Protein AF-A0A3D5WFB1-F1 (afdb_monomer)

Sequence (144 aa):
MDMEEKHVRDIMIPIKDYAVVSQEATIKEALKVMKESSERLSPGKYRHLGILVKDAKENIVGKLTQADILRGLEPDYKDIGGSYISPLMRAKMADIMTHIPDKTFLERCRAQKDKKVRDFMTTVALSVDVNEVLGHAPSYYVNQ

Foldseek 3Di:
DPDPFDFLLNPADDLVLAAEDELQDFLLVQVVSLVVSQVPDDPPDDRDQFGFYAYPVRDGFFTDGPLLVVVQLDVQSVVLDDDPPDPVSVVSVVVVVVPDDPVSSVVSCVVRRGPGNNVRTDGDPDADDRRHGPVPDDPDHHDD

pLDDT: mean 77.03, std 15.49, range [35.47, 98.0]

Structure (mmCIF, N/CA/C/O backbone):
data_AF-A0A3D5WFB1-F1
#
_entry.id   AF-A0A3D5WFB1-F1
#
loop_
_atom_site.group_PDB
_atom_site.id
_atom_site.type_symbol
_atom_site.label_atom_id
_atom_site.label_alt_id
_atom_site.label_comp_id
_atom_site.label_asym_id
_atom_site.label_entity_id
_atom_site.label_seq_id
_atom_site.pdbx_PDB_ins_code
_atom_site.Cartn_x
_atom_site.Cartn_y
_atom_site.Cartn_z
_atom_site.occupancy
_atom_site.B_iso_or_equiv
_atom_site.auth_seq_id
_atom_site.auth_comp_id
_atom_site.auth_asym_id
_atom_site.auth_atom_id
_atom_site.pdbx_PDB_model_num
ATOM 1 N N . MET A 1 1 ? -5.409 8.161 42.164 1.00 40.41 1 MET A N 1
ATOM 2 C CA . MET A 1 1 ? -5.574 8.657 40.785 1.00 40.41 1 MET A CA 1
ATOM 3 C C . MET A 1 1 ? -6.096 7.484 39.998 1.00 40.41 1 MET A C 1
ATOM 5 O O . MET A 1 1 ? -5.325 6.565 39.752 1.00 40.41 1 MET A O 1
ATOM 9 N N . ASP A 1 2 ? -7.395 7.468 39.720 1.00 47.72 2 ASP A N 1
ATOM 10 C CA . ASP A 1 2 ? -7.993 6.422 38.896 1.00 47.72 2 ASP A CA 1
ATOM 11 C C . ASP A 1 2 ? -7.469 6.599 37.473 1.00 47.72 2 ASP A C 1
ATOM 13 O O . ASP A 1 2 ? -7.576 7.672 36.878 1.00 47.72 2 ASP A O 1
ATOM 17 N N . MET A 1 3 ? -6.768 5.583 36.987 1.00 57.44 3 MET A N 1
ATOM 18 C CA . MET A 1 3 ? -6.189 5.587 35.655 1.00 57.44 3 MET A CA 1
ATOM 19 C C . MET A 1 3 ? -7.318 5.207 34.699 1.00 57.44 3 MET A C 1
ATOM 21 O O . MET A 1 3 ? -7.744 4.056 34.696 1.00 57.44 3 MET A O 1
ATOM 25 N N . GLU A 1 4 ? -7.847 6.179 33.953 1.00 69.69 4 GLU A N 1
ATOM 26 C CA . GLU A 1 4 ? -8.857 5.916 32.922 1.00 69.69 4 GLU A CA 1
ATOM 27 C C . 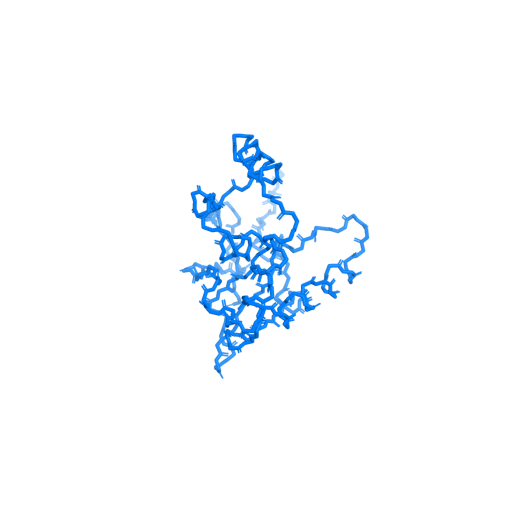GLU A 1 4 ? -8.337 4.842 31.957 1.00 69.69 4 GLU A C 1
ATOM 29 O O . GLU A 1 4 ? -7.251 4.964 31.378 1.00 69.69 4 GLU A O 1
ATOM 34 N N . GLU A 1 5 ? -9.105 3.763 31.832 1.00 76.31 5 GLU A N 1
ATOM 35 C CA . GLU A 1 5 ? -8.770 2.619 30.999 1.00 76.31 5 GLU A CA 1
ATOM 36 C C . GLU A 1 5 ? -8.881 3.032 29.524 1.00 76.31 5 GLU A C 1
ATOM 38 O O . GLU A 1 5 ? -9.961 3.342 29.027 1.00 76.31 5 GLU A O 1
ATOM 43 N N . LYS A 1 6 ? -7.740 3.112 28.826 1.00 83.25 6 LYS A N 1
ATOM 44 C CA . LYS A 1 6 ? -7.710 3.507 27.412 1.00 83.25 6 LYS A CA 1
ATOM 45 C C . LYS A 1 6 ? -8.023 2.317 26.516 1.00 83.25 6 LYS A C 1
ATOM 47 O O . LYS A 1 6 ? -7.377 1.271 26.620 1.00 83.25 6 LYS A O 1
ATOM 52 N N . HIS A 1 7 ? -8.936 2.517 25.580 1.00 85.62 7 HIS A N 1
ATOM 53 C CA . HIS A 1 7 ? -9.328 1.533 24.585 1.00 85.62 7 HIS A CA 1
ATOM 54 C C . HIS A 1 7 ? -8.619 1.767 23.252 1.00 85.62 7 HIS A C 1
ATOM 56 O O . HIS A 1 7 ? -8.141 2.859 22.938 1.00 85.62 7 HIS A O 1
ATOM 62 N N . VAL A 1 8 ? -8.586 0.728 22.424 1.00 83.69 8 VAL A N 1
ATOM 63 C CA . VAL A 1 8 ? -8.026 0.768 21.070 1.00 83.69 8 VAL A CA 1
ATOM 64 C C . VAL 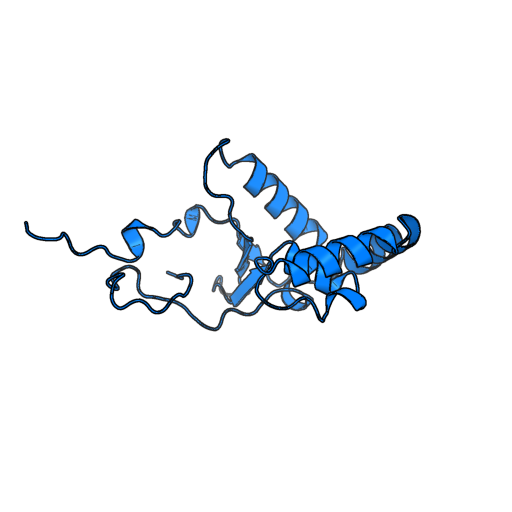A 1 8 ? -8.626 1.900 20.223 1.00 83.69 8 VAL A C 1
ATOM 66 O O . VAL A 1 8 ? -7.890 2.619 19.536 1.00 83.69 8 VAL A O 1
ATOM 69 N N . ARG A 1 9 ? -9.942 2.128 20.328 1.00 83.31 9 ARG A N 1
ATOM 70 C CA . ARG A 1 9 ? -10.648 3.233 19.651 1.00 83.31 9 ARG A CA 1
ATOM 71 C C . ARG A 1 9 ? -10.090 4.626 19.953 1.00 83.31 9 ARG A C 1
ATOM 73 O O . ARG A 1 9 ? -10.251 5.519 19.127 1.00 83.31 9 ARG A O 1
ATOM 80 N N . ASP A 1 10 ? -9.429 4.808 21.097 1.00 83.50 10 ASP A N 1
ATOM 81 C CA . ASP A 1 10 ? -8.942 6.115 21.548 1.00 83.50 10 ASP A CA 1
ATOM 82 C C . ASP A 1 10 ? -7.629 6.523 20.859 1.00 83.50 10 ASP A C 1
ATOM 84 O O . ASP A 1 10 ? -7.233 7.687 20.915 1.00 83.50 10 ASP A O 1
ATOM 88 N N . ILE A 1 11 ? -6.940 5.576 20.207 1.00 79.25 11 ILE A N 1
ATOM 89 C CA . ILE A 1 11 ? -5.665 5.824 19.512 1.00 79.25 11 ILE A CA 1
ATOM 90 C C . ILE A 1 11 ? -5.680 5.442 18.028 1.00 79.25 11 ILE A C 1
ATOM 92 O O . ILE A 1 11 ? -4.769 5.824 17.290 1.00 79.25 11 ILE A O 1
ATOM 96 N N . MET A 1 12 ? -6.666 4.659 17.582 1.00 79.25 12 MET A N 1
ATOM 97 C CA . MET A 1 12 ? -6.748 4.223 16.191 1.00 79.25 12 MET A CA 1
ATOM 98 C C . MET A 1 12 ? -7.241 5.343 15.271 1.00 79.25 12 MET A C 1
ATOM 100 O O . MET A 1 12 ? -7.968 6.249 15.674 1.00 79.25 12 MET A O 1
ATOM 104 N N . ILE A 1 13 ? -6.902 5.233 13.989 1.00 76.31 13 ILE A N 1
ATOM 105 C CA . ILE A 1 13 ? -7.526 6.053 12.953 1.00 76.31 13 ILE A CA 1
ATOM 106 C C . ILE A 1 13 ? -8.792 5.319 12.471 1.00 76.31 13 ILE A C 1
ATOM 108 O O . ILE A 1 13 ? -8.713 4.123 12.176 1.00 76.31 13 ILE A O 1
ATOM 112 N N . PRO A 1 14 ? -9.960 5.977 12.378 1.00 77.38 14 PRO A N 1
ATOM 113 C CA . PRO A 1 14 ? -11.173 5.348 11.863 1.00 77.38 14 PRO A CA 1
ATOM 114 C C . PRO A 1 14 ? -11.009 4.860 10.419 1.00 77.38 14 PRO A C 1
ATOM 116 O O . PRO A 1 14 ? -10.410 5.542 9.591 1.00 77.38 14 PRO A O 1
ATOM 119 N N . ILE A 1 15 ? -11.617 3.721 10.071 1.00 77.44 15 ILE A N 1
ATOM 120 C CA . ILE A 1 15 ? -11.509 3.153 8.710 1.00 77.44 15 ILE A CA 1
ATOM 121 C C . ILE A 1 15 ? -12.050 4.086 7.632 1.00 77.44 15 ILE A C 1
ATOM 123 O O . ILE A 1 15 ? -11.468 4.171 6.556 1.00 77.44 15 ILE A O 1
ATOM 127 N N . LYS A 1 16 ? -13.106 4.847 7.934 1.00 79.38 16 LYS A N 1
ATOM 128 C CA . LYS A 1 16 ? -13.643 5.880 7.031 1.00 79.38 16 LYS A CA 1
ATOM 129 C C . LYS A 1 16 ? -12.609 6.939 6.625 1.00 79.38 16 LYS A C 1
ATOM 131 O O . LYS A 1 16 ? -12.766 7.567 5.584 1.00 79.38 16 LYS A O 1
ATOM 136 N N . ASP A 1 17 ? -11.574 7.123 7.443 1.00 79.56 17 ASP A N 1
ATOM 137 C CA . ASP A 1 17 ? -10.505 8.085 7.202 1.00 79.56 17 ASP A CA 1
ATOM 138 C C . ASP A 1 17 ? -9.308 7.431 6.488 1.00 79.56 17 ASP A C 1
ATOM 140 O O . ASP A 1 17 ? -8.428 8.139 6.004 1.00 79.56 17 ASP A O 1
ATOM 144 N N . TYR A 1 18 ? -9.280 6.097 6.351 1.00 83.12 18 TYR A N 1
ATOM 145 C CA . TYR A 1 18 ? -8.313 5.402 5.506 1.00 83.12 18 TYR A CA 1
ATOM 146 C C . TYR A 1 18 ? -8.725 5.453 4.038 1.00 83.12 18 TYR A C 1
ATOM 148 O O . TYR A 1 18 ? -9.869 5.207 3.660 1.00 83.12 18 TYR A O 1
ATOM 156 N N . ALA A 1 19 ? -7.742 5.672 3.172 1.00 89.44 19 ALA A N 1
ATOM 157 C CA . ALA A 1 19 ? -7.914 5.355 1.767 1.00 89.44 19 ALA A CA 1
ATOM 158 C C . ALA A 1 19 ? -7.993 3.834 1.564 1.00 89.44 19 ALA A C 1
ATOM 160 O O . ALA A 1 19 ? -7.181 3.079 2.109 1.00 89.44 19 ALA A O 1
ATOM 161 N N . VAL A 1 20 ? -8.956 3.407 0.747 1.00 91.81 20 VAL A N 1
ATOM 162 C CA . VAL A 1 20 ? -9.243 1.999 0.451 1.00 91.81 20 VAL A CA 1
ATOM 163 C C . VAL A 1 20 ? -9.245 1.780 -1.060 1.00 91.81 20 VAL A C 1
ATOM 165 O O . VAL A 1 20 ? -9.787 2.596 -1.806 1.00 91.81 20 VAL A O 1
ATOM 168 N N . VAL A 1 21 ? -8.666 0.672 -1.521 1.00 95.62 21 VAL A N 1
ATOM 169 C CA . VAL A 1 21 ? -8.678 0.250 -2.933 1.00 95.62 21 VAL A CA 1
ATOM 170 C C . VAL A 1 21 ? -9.120 -1.202 -3.076 1.00 95.62 21 VAL A C 1
ATOM 172 O O . VAL A 1 21 ? -8.987 -1.995 -2.150 1.00 95.62 21 VAL A O 1
ATOM 175 N N . SER A 1 22 ? -9.638 -1.571 -4.247 1.00 97.31 22 SER A N 1
ATOM 176 C CA . SER A 1 22 ? -9.922 -2.976 -4.558 1.00 97.31 22 SER A CA 1
ATOM 177 C C . SER A 1 22 ? -8.624 -3.773 -4.722 1.00 97.31 22 SER A C 1
ATOM 179 O O . SER A 1 22 ? -7.657 -3.272 -5.293 1.00 97.31 22 SER A O 1
ATOM 181 N N . GLN A 1 23 ? -8.626 -5.041 -4.313 1.00 97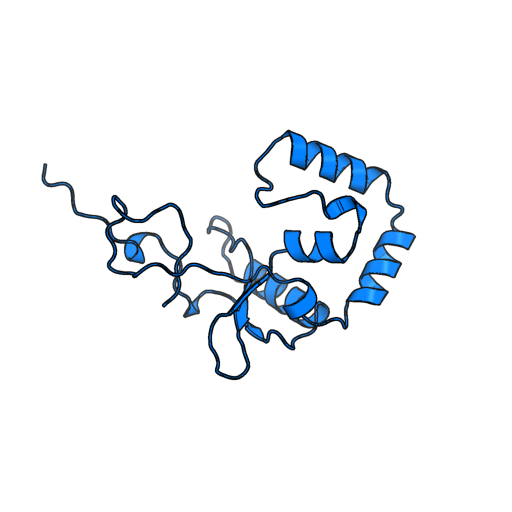.12 23 GLN A N 1
ATOM 182 C CA . GLN A 1 23 ? -7.546 -5.988 -4.612 1.00 97.12 23 GLN A CA 1
ATOM 183 C C . GLN A 1 23 ? -7.334 -6.197 -6.127 1.00 97.12 23 GLN A C 1
ATOM 185 O O . GLN A 1 23 ? -6.236 -6.546 -6.562 1.00 97.12 23 GLN A O 1
ATOM 190 N N . GLU A 1 24 ? -8.367 -5.920 -6.933 1.00 97.94 24 GLU A N 1
ATOM 191 C CA . GLU A 1 24 ? -8.340 -5.971 -8.399 1.00 97.94 24 GLU A CA 1
ATOM 192 C C . GLU A 1 24 ? -7.964 -4.629 -9.050 1.00 97.94 24 GLU A C 1
ATOM 194 O O . GLU A 1 24 ? -7.886 -4.545 -10.281 1.00 97.94 24 GLU A O 1
ATOM 199 N N . ALA A 1 25 ? -7.718 -3.576 -8.262 1.00 98.00 25 ALA A N 1
ATOM 200 C CA . ALA A 1 25 ? -7.173 -2.325 -8.780 1.00 98.00 25 ALA A CA 1
ATOM 201 C C . ALA A 1 25 ? -5.747 -2.539 -9.304 1.00 98.00 25 ALA A C 1
ATOM 203 O O . ALA A 1 25 ? -5.032 -3.453 -8.886 1.00 98.00 25 ALA A O 1
ATOM 204 N N . THR A 1 26 ? -5.326 -1.683 -10.224 1.00 97.81 26 THR A N 1
ATOM 205 C CA . THR A 1 26 ? -3.948 -1.642 -10.713 1.00 97.81 26 THR A CA 1
ATOM 206 C C . THR A 1 26 ? -3.031 -0.907 -9.736 1.00 97.81 26 THR A C 1
ATOM 208 O O . THR A 1 26 ? -3.468 -0.027 -8.989 1.00 97.81 26 THR A O 1
ATOM 211 N N . ILE A 1 27 ? -1.727 -1.195 -9.780 1.00 95.94 27 ILE A N 1
ATOM 212 C CA . ILE A 1 27 ? -0.723 -0.432 -9.018 1.00 95.94 27 ILE A CA 1
ATOM 213 C C . ILE A 1 27 ? -0.777 1.061 -9.358 1.00 95.94 27 ILE A C 1
ATOM 215 O O . ILE A 1 27 ? -0.666 1.903 -8.467 1.00 95.94 27 ILE A O 1
ATOM 219 N N . LYS A 1 28 ? -1.021 1.416 -10.624 1.00 95.56 28 LYS A N 1
ATOM 220 C CA . LYS A 1 28 ? -1.209 2.809 -11.045 1.00 95.56 28 LYS A CA 1
ATOM 221 C C . LYS A 1 28 ? -2.377 3.490 -10.320 1.00 95.56 28 LYS A C 1
ATOM 223 O O . LYS A 1 28 ? -2.229 4.619 -9.854 1.00 95.56 28 LYS A O 1
ATOM 228 N N . GLU A 1 29 ? -3.530 2.831 -10.238 1.00 96.75 29 GLU A N 1
ATOM 229 C CA . GLU A 1 29 ? -4.707 3.359 -9.535 1.00 96.75 29 GLU A CA 1
ATOM 230 C C . GLU A 1 29 ? -4.447 3.477 -8.031 1.00 96.75 29 GLU A C 1
ATOM 232 O O . GLU A 1 29 ? -4.750 4.508 -7.431 1.00 96.75 29 GLU A O 1
ATOM 237 N N . ALA A 1 30 ? -3.803 2.470 -7.440 1.00 95.06 30 ALA A N 1
ATOM 238 C CA . ALA A 1 30 ? -3.429 2.481 -6.032 1.00 95.06 30 ALA A CA 1
ATOM 239 C C . ALA A 1 30 ? -2.467 3.630 -5.686 1.00 95.06 30 ALA A C 1
ATOM 241 O O . ALA A 1 30 ? -2.667 4.320 -4.687 1.00 95.06 30 ALA A O 1
ATOM 242 N N . LEU A 1 31 ? -1.465 3.893 -6.533 1.00 92.19 31 LEU A N 1
ATOM 243 C CA . LEU A 1 31 ? -0.538 5.017 -6.369 1.00 92.19 31 LEU A CA 1
ATOM 244 C C . LEU A 1 31 ? -1.253 6.371 -6.433 1.00 92.19 31 LEU A C 1
ATOM 246 O O . LEU A 1 31 ? -0.933 7.267 -5.651 1.00 92.19 31 LEU A O 1
ATOM 250 N N . LYS A 1 32 ? -2.239 6.520 -7.328 1.00 93.19 32 LYS A N 1
ATOM 251 C CA . LYS A 1 32 ? -3.059 7.736 -7.412 1.00 93.19 32 LYS A CA 1
ATOM 252 C C . LYS A 1 32 ? -3.823 7.969 -6.106 1.00 93.19 32 LYS A C 1
ATOM 254 O O . LYS A 1 32 ? -3.705 9.041 -5.519 1.00 93.19 32 LYS A O 1
ATOM 259 N N . VAL A 1 33 ? -4.522 6.947 -5.612 1.00 92.62 33 VAL A N 1
ATOM 260 C CA . VAL A 1 33 ? -5.277 7.015 -4.350 1.00 92.62 33 VAL A CA 1
ATOM 261 C C . VAL A 1 33 ? -4.356 7.295 -3.157 1.00 92.62 33 VAL A C 1
ATOM 263 O O . VAL A 1 33 ? -4.685 8.112 -2.298 1.00 92.62 33 VAL A O 1
ATOM 266 N N . MET A 1 34 ? -3.177 6.669 -3.111 1.00 89.19 34 MET A N 1
ATOM 267 C CA . MET A 1 34 ? -2.186 6.887 -2.052 1.00 89.19 34 MET A CA 1
ATOM 268 C C . MET A 1 34 ? -1.654 8.327 -2.042 1.00 89.19 34 MET A C 1
ATOM 270 O O . MET A 1 34 ? -1.501 8.917 -0.968 1.00 89.19 34 MET A O 1
ATOM 274 N N . LYS A 1 35 ? -1.404 8.907 -3.223 1.00 86.69 35 LYS A N 1
ATOM 275 C CA . LYS A 1 35 ? -0.985 10.305 -3.371 1.00 86.69 35 LYS A CA 1
ATOM 276 C C . LYS A 1 35 ? -2.072 11.253 -2.866 1.00 86.69 35 LYS A C 1
ATOM 278 O O . LYS A 1 35 ? -1.807 12.044 -1.967 1.00 86.69 35 LYS A O 1
ATOM 283 N N . GLU A 1 36 ? -3.294 11.105 -3.370 1.00 87.19 36 GLU A N 1
ATOM 284 C CA . GLU A 1 36 ? -4.438 11.932 -2.965 1.00 87.19 36 GLU A CA 1
ATOM 285 C C . GLU A 1 36 ? -4.706 11.819 -1.457 1.00 87.19 36 GLU A C 1
ATOM 287 O O . GLU A 1 36 ? -4.968 12.812 -0.784 1.00 87.19 36 GLU A O 1
ATOM 292 N N . SER A 1 37 ? -4.591 10.614 -0.890 1.00 83.44 37 SER A N 1
ATOM 293 C CA . SER A 1 37 ? -4.747 10.403 0.550 1.00 83.44 37 SER A CA 1
ATOM 294 C C . SER A 1 37 ? -3.664 11.084 1.375 1.00 83.44 37 SER A C 1
ATOM 296 O O . SER A 1 37 ? -3.957 11.563 2.466 1.00 83.44 37 SER A O 1
ATOM 298 N N . SER A 1 38 ? -2.427 11.116 0.879 1.00 77.81 38 SER A N 1
ATOM 299 C CA . SER A 1 38 ? -1.312 11.782 1.558 1.00 77.81 38 SER A CA 1
ATOM 300 C C . SER A 1 38 ? -1.462 13.303 1.524 1.00 77.81 38 SER A C 1
ATOM 302 O O . SER A 1 38 ? -1.138 13.964 2.504 1.00 77.81 38 SER A O 1
ATOM 304 N N . GLU A 1 39 ? -1.982 13.852 0.423 1.00 79.56 39 GLU A N 1
ATOM 305 C CA . GLU A 1 39 ? -2.229 15.290 0.245 1.00 79.56 39 GLU A CA 1
ATOM 306 C C . GLU A 1 39 ? -3.392 15.805 1.107 1.00 79.56 39 GLU A C 1
ATOM 308 O O . GLU A 1 39 ? -3.353 16.940 1.576 1.00 79.56 39 GLU A O 1
ATOM 313 N N . ARG A 1 40 ? -4.407 14.970 1.374 1.00 75.19 40 ARG A N 1
ATOM 314 C CA . ARG A 1 40 ? -5.519 15.318 2.280 1.00 75.19 40 ARG A CA 1
ATOM 315 C C . ARG A 1 40 ? -5.105 15.433 3.750 1.00 75.19 40 ARG A C 1
ATOM 317 O O . ARG A 1 40 ? -5.845 16.013 4.546 1.00 75.19 40 ARG A O 1
ATOM 324 N N . LEU A 1 41 ? -3.958 14.878 4.140 1.00 68.62 41 LEU A N 1
ATOM 325 C CA . LEU A 1 41 ? -3.487 14.939 5.520 1.00 68.62 41 LEU A CA 1
ATOM 326 C C . LEU A 1 41 ? -2.789 16.275 5.774 1.00 68.62 41 LEU A C 1
ATOM 328 O O . LEU A 1 41 ? -1.771 16.595 5.162 1.00 68.62 41 LEU A O 1
ATOM 332 N N . SER A 1 42 ? -3.330 17.051 6.715 1.00 60.91 42 SER A N 1
ATOM 333 C CA . SER A 1 42 ? -2.730 18.311 7.159 1.00 60.91 42 SER A CA 1
ATOM 334 C C . SER A 1 42 ? -1.273 18.101 7.612 1.00 60.91 42 SER A C 1
ATOM 336 O O . SER A 1 42 ? -0.982 17.081 8.251 1.00 60.91 42 SER A O 1
ATOM 338 N N . PRO A 1 43 ? -0.359 19.057 7.357 1.00 58.44 43 PRO A N 1
ATOM 339 C CA . PRO A 1 43 ? 0.994 19.016 7.906 1.00 58.44 43 PRO A CA 1
ATOM 340 C C . PRO A 1 43 ? 0.958 18.793 9.427 1.00 58.44 43 PRO A C 1
ATOM 342 O O . PRO A 1 43 ? 0.226 19.479 10.134 1.00 58.44 43 PRO A O 1
ATOM 345 N N . GLY A 1 44 ? 1.708 17.805 9.925 1.00 57.38 44 GLY A N 1
ATOM 346 C CA . GLY A 1 44 ? 1.756 17.454 11.352 1.00 57.38 44 GLY A CA 1
ATOM 347 C C . GLY A 1 44 ? 0.782 16.357 11.806 1.00 57.38 44 GLY A C 1
ATOM 348 O O . GLY A 1 44 ? 0.914 15.880 12.930 1.00 57.38 44 GLY A O 1
ATOM 349 N N . LYS A 1 45 ? -0.150 15.897 10.957 1.00 59.72 45 LYS A N 1
ATOM 350 C CA . LYS A 1 45 ? -0.941 14.685 11.240 1.00 59.72 45 LYS A CA 1
ATOM 351 C C . LYS A 1 45 ? -0.148 13.421 10.900 1.00 59.72 45 LYS A C 1
ATOM 353 O O . LYS A 1 45 ? 0.626 13.404 9.940 1.00 59.72 45 LYS A O 1
ATOM 358 N N . TYR A 1 46 ? -0.361 12.354 11.677 1.00 55.16 46 TYR A N 1
ATOM 359 C CA . TYR A 1 46 ? 0.188 11.030 11.380 1.00 55.16 46 TYR A CA 1
ATOM 360 C C . TYR A 1 46 ? -0.194 10.620 9.956 1.00 55.16 46 TYR A C 1
ATOM 362 O O . TYR A 1 46 ? -1.371 10.581 9.600 1.00 55.16 46 TYR A O 1
ATOM 370 N N . ARG A 1 47 ? 0.815 10.334 9.129 1.00 62.88 47 ARG A N 1
ATOM 371 C CA . ARG A 1 47 ? 0.599 9.840 7.770 1.00 62.88 47 ARG A CA 1
ATOM 372 C C . ARG A 1 47 ? 0.174 8.380 7.841 1.00 62.88 47 ARG A C 1
ATOM 374 O O . ARG A 1 47 ? 0.833 7.598 8.526 1.00 62.88 47 ARG A O 1
ATOM 381 N N . HIS A 1 48 ? -0.890 8.000 7.130 1.00 65.19 48 HIS A N 1
ATOM 382 C CA . HIS A 1 48 ? -1.207 6.581 6.976 1.00 65.19 48 HIS A CA 1
ATOM 383 C C . HIS A 1 48 ? 0.019 5.875 6.380 1.00 65.19 48 HIS A C 1
ATOM 385 O O . HIS A 1 48 ? 0.545 6.294 5.350 1.00 65.19 48 HIS A O 1
ATOM 391 N N . LEU A 1 49 ? 0.480 4.803 7.028 1.00 69.44 49 LEU A N 1
ATOM 392 C CA . LEU A 1 49 ? 1.645 4.030 6.572 1.00 69.44 49 LEU A CA 1
ATOM 393 C C . LEU A 1 49 ? 1.354 3.210 5.296 1.00 69.44 49 LEU A C 1
ATOM 395 O O . LEU A 1 49 ? 2.255 2.589 4.735 1.00 69.44 49 LEU A O 1
ATOM 399 N N . GLY A 1 50 ? 0.103 3.213 4.831 1.00 83.75 50 GLY A N 1
ATOM 400 C CA . GLY A 1 50 ? -0.374 2.563 3.617 1.00 83.75 50 GLY A CA 1
ATOM 401 C C . GLY A 1 50 ? -1.866 2.812 3.400 1.00 83.75 50 GLY A C 1
ATOM 402 O O . GLY A 1 50 ? -2.499 3.544 4.161 1.00 83.75 50 GLY A O 1
ATOM 403 N N . ILE A 1 51 ? -2.415 2.177 2.370 1.00 90.25 51 ILE A N 1
ATOM 404 C CA . ILE A 1 51 ? -3.850 2.150 2.060 1.00 90.25 51 ILE A CA 1
ATOM 405 C C . ILE A 1 51 ? -4.412 0.755 2.350 1.00 90.25 51 ILE A C 1
ATOM 407 O O . ILE A 1 51 ? -3.686 -0.240 2.252 1.00 90.25 51 ILE A O 1
ATOM 411 N N . LEU A 1 52 ? -5.687 0.670 2.718 1.00 91.69 52 LEU A N 1
ATOM 412 C CA . LEU A 1 52 ? -6.356 -0.612 2.937 1.00 91.69 52 LEU A CA 1
ATOM 413 C C . LEU A 1 52 ? -6.784 -1.227 1.603 1.00 91.69 52 LEU A C 1
ATOM 415 O O . LEU A 1 52 ? -7.066 -0.516 0.635 1.00 91.69 52 LEU A O 1
ATOM 419 N N . VAL A 1 53 ? -6.841 -2.554 1.556 1.00 93.88 53 VAL A N 1
ATOM 420 C CA . VAL A 1 53 ? -7.241 -3.304 0.365 1.00 93.88 53 VAL A CA 1
ATOM 421 C C . VAL A 1 53 ? -8.483 -4.124 0.669 1.00 93.88 53 VAL A C 1
ATOM 423 O O . VAL A 1 53 ? -8.495 -4.865 1.652 1.00 93.88 53 VAL A O 1
ATOM 426 N N . LYS A 1 54 ? -9.506 -4.009 -0.184 1.00 93.94 54 LYS A N 1
ATOM 427 C CA . LYS A 1 54 ? -10.772 -4.737 -0.059 1.00 93.94 54 LYS A CA 1
ATOM 428 C C . LYS A 1 54 ? -10.998 -5.782 -1.150 1.00 93.94 54 LYS A C 1
ATOM 430 O O . LYS A 1 54 ? -10.541 -5.614 -2.286 1.00 93.94 54 LYS A O 1
ATOM 435 N N . ASP A 1 55 ? -11.731 -6.837 -0.812 1.00 94.94 55 ASP A N 1
ATOM 436 C CA . ASP A 1 55 ? -12.230 -7.827 -1.768 1.00 94.94 55 ASP A CA 1
ATOM 437 C C . ASP A 1 55 ? -13.517 -7.357 -2.482 1.00 94.94 55 ASP A C 1
ATOM 439 O O . ASP A 1 55 ? -13.974 -6.224 -2.323 1.00 94.94 55 ASP A O 1
ATOM 443 N N . ALA A 1 56 ? -14.103 -8.233 -3.303 1.00 95.19 56 ALA A N 1
ATOM 444 C CA . ALA A 1 56 ? -15.352 -7.960 -4.021 1.00 95.19 56 ALA A CA 1
ATOM 445 C C . ALA A 1 56 ? -16.601 -7.915 -3.116 1.00 95.19 56 ALA A C 1
ATOM 447 O O . ALA A 1 56 ? -17.661 -7.489 -3.564 1.00 95.19 56 ALA A O 1
ATOM 448 N N . LYS A 1 57 ? -16.490 -8.377 -1.867 1.00 94.88 57 LYS A N 1
ATOM 449 C CA . LYS A 1 57 ? -17.542 -8.347 -0.845 1.00 94.88 57 LYS A CA 1
ATOM 450 C C . LYS A 1 57 ? -17.364 -7.166 0.118 1.00 94.88 57 LYS A C 1
ATOM 452 O O . LYS A 1 57 ? -18.036 -7.132 1.140 1.00 94.88 57 LYS A O 1
ATOM 457 N N . GLU A 1 58 ? -16.482 -6.217 -0.210 1.00 90.12 58 GLU A N 1
ATOM 458 C CA . GLU A 1 58 ? -16.151 -5.040 0.602 1.00 90.12 58 GLU A CA 1
ATOM 459 C C . GLU A 1 58 ? -15.418 -5.350 1.923 1.00 90.12 58 GLU A C 1
ATOM 461 O O . GLU A 1 58 ? -15.247 -4.461 2.755 1.00 90.12 58 GLU A O 1
ATOM 466 N N . ASN A 1 59 ? -14.903 -6.571 2.104 1.00 90.75 59 ASN A N 1
ATOM 467 C CA . ASN A 1 59 ? -14.110 -6.916 3.285 1.00 90.75 59 ASN A CA 1
ATOM 468 C C . ASN A 1 59 ? -12.673 -6.425 3.127 1.00 90.75 59 ASN A C 1
ATOM 470 O O . ASN A 1 59 ? -12.079 -6.603 2.063 1.00 90.75 59 ASN A O 1
ATOM 474 N N . ILE A 1 60 ? -12.074 -5.887 4.193 1.00 90.94 60 ILE A N 1
ATOM 475 C CA . ILE A 1 60 ? -10.643 -5.561 4.209 1.00 90.94 60 ILE A CA 1
ATOM 476 C C . ILE A 1 60 ? -9.832 -6.860 4.281 1.00 90.94 60 ILE A C 1
ATOM 478 O O . ILE A 1 60 ? -9.890 -7.582 5.271 1.00 90.94 60 ILE A O 1
ATOM 482 N N . VAL A 1 61 ? -9.056 -7.141 3.236 1.00 92.06 61 VAL A N 1
ATOM 483 C CA . VAL A 1 61 ? -8.256 -8.372 3.081 1.00 92.06 61 VAL A CA 1
ATOM 484 C C . VAL A 1 61 ? -6.750 -8.126 3.149 1.00 92.06 61 VAL A C 1
ATOM 486 O O . VAL A 1 61 ? -5.947 -9.060 3.183 1.00 92.06 61 VAL A O 1
ATOM 489 N N . GLY A 1 62 ? -6.333 -6.862 3.170 1.00 91.06 62 GLY A N 1
ATOM 490 C CA . GLY A 1 62 ? -4.921 -6.529 3.171 1.00 91.06 62 GLY A CA 1
ATOM 491 C C . GLY A 1 62 ? -4.633 -5.050 3.345 1.00 91.06 62 GLY A C 1
ATOM 492 O O . GLY A 1 62 ? -5.527 -4.214 3.497 1.00 91.06 62 GLY A O 1
ATOM 493 N N . LYS A 1 63 ? -3.344 -4.732 3.273 1.00 91.25 63 LYS A N 1
ATOM 494 C CA . LYS A 1 63 ? -2.837 -3.366 3.158 1.00 91.25 63 LYS A CA 1
ATOM 495 C C . LYS A 1 63 ? -1.778 -3.291 2.068 1.00 91.25 63 LYS A C 1
ATOM 497 O O . LYS A 1 63 ? -1.036 -4.247 1.845 1.00 91.25 63 LYS A O 1
ATOM 502 N N . LEU A 1 64 ? -1.682 -2.131 1.434 1.00 91.12 64 LEU A N 1
ATOM 503 C CA . LEU A 1 64 ? -0.633 -1.818 0.476 1.00 91.12 64 LEU A CA 1
ATOM 504 C C . LEU A 1 64 ? 0.152 -0.598 0.954 1.00 91.12 64 LEU A C 1
ATOM 506 O O . LEU A 1 64 ? -0.406 0.472 1.201 1.00 91.12 64 LEU A O 1
ATOM 510 N N . THR A 1 65 ? 1.464 -0.753 1.058 1.00 87.12 65 THR A N 1
ATOM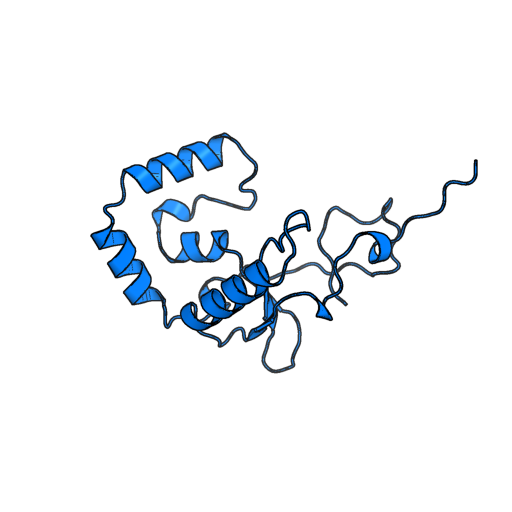 511 C CA . THR A 1 65 ? 2.412 0.292 1.457 1.00 87.12 65 THR A CA 1
ATOM 512 C C . THR A 1 65 ? 3.370 0.614 0.301 1.00 87.12 65 THR A C 1
ATOM 514 O O . THR A 1 65 ? 3.539 -0.187 -0.616 1.00 87.12 65 THR A O 1
ATOM 517 N N . GLN A 1 66 ? 4.034 1.778 0.321 1.00 83.75 66 GLN A N 1
ATOM 518 C CA . GLN A 1 66 ? 5.070 2.120 -0.685 1.00 83.75 66 GLN A CA 1
ATOM 519 C C . GLN A 1 66 ? 6.183 1.067 -0.729 1.00 83.75 66 GLN A C 1
ATOM 521 O O . GLN A 1 66 ? 6.673 0.654 -1.771 1.00 83.75 66 GLN A O 1
ATOM 526 N N . ALA A 1 67 ? 6.517 0.617 0.463 1.00 79.44 67 ALA A N 1
ATOM 527 C CA . ALA A 1 67 ? 7.328 -0.518 0.805 1.00 79.44 67 ALA A CA 1
ATOM 528 C C . ALA A 1 67 ? 6.973 -1.815 0.048 1.00 79.44 67 ALA A C 1
ATOM 530 O O . ALA A 1 67 ? 7.851 -2.432 -0.551 1.00 79.44 67 ALA A O 1
ATOM 531 N N . ASP A 1 68 ? 5.697 -2.201 0.030 1.00 86.56 68 ASP A N 1
ATOM 532 C CA . ASP A 1 68 ? 5.212 -3.367 -0.721 1.00 86.56 68 ASP A CA 1
ATOM 533 C C . ASP A 1 68 ? 5.376 -3.187 -2.234 1.00 86.56 68 ASP A C 1
ATOM 535 O O . ASP A 1 68 ? 5.826 -4.094 -2.934 1.00 86.56 68 ASP A O 1
ATOM 539 N N . ILE A 1 69 ? 5.078 -1.982 -2.729 1.00 87.62 69 ILE A N 1
ATOM 540 C CA . ILE A 1 69 ? 5.229 -1.637 -4.146 1.00 87.62 69 ILE A CA 1
ATOM 541 C C . ILE A 1 69 ? 6.698 -1.756 -4.565 1.00 87.62 69 ILE A C 1
ATOM 543 O O . ILE A 1 69 ? 6.993 -2.421 -5.553 1.00 87.62 69 ILE A O 1
ATOM 547 N N . LEU A 1 70 ? 7.628 -1.180 -3.796 1.00 81.19 70 LEU A N 1
ATOM 548 C CA . LEU A 1 70 ? 9.064 -1.255 -4.082 1.00 81.19 70 LEU A CA 1
ATOM 549 C C . LEU A 1 70 ? 9.574 -2.701 -4.122 1.00 81.19 70 LEU A C 1
ATOM 551 O O . LEU A 1 70 ? 10.320 -3.048 -5.034 1.00 81.19 70 LEU A O 1
ATOM 555 N N . ARG A 1 71 ? 9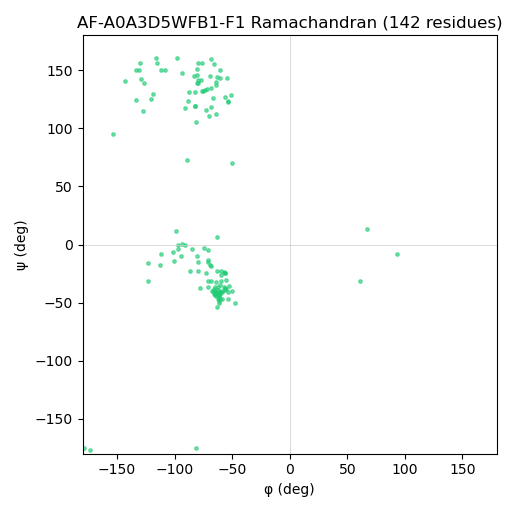.120 -3.561 -3.201 1.00 79.81 71 ARG A N 1
ATOM 556 C CA . ARG A 1 71 ? 9.476 -4.992 -3.203 1.00 79.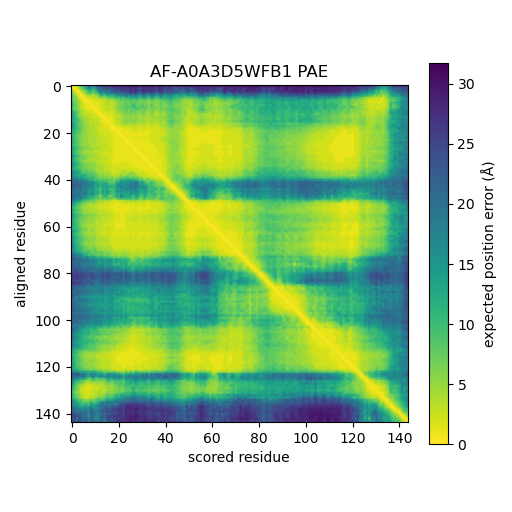81 71 ARG A CA 1
ATOM 557 C C . ARG A 1 71 ? 9.004 -5.729 -4.453 1.00 79.81 71 ARG A C 1
ATOM 559 O O . ARG A 1 71 ? 9.699 -6.617 -4.935 1.00 79.81 71 ARG A O 1
ATOM 566 N N . GLY A 1 72 ? 7.830 -5.385 -4.976 1.00 81.81 72 GLY A N 1
ATOM 567 C CA . GLY A 1 72 ? 7.339 -5.985 -6.217 1.00 81.81 72 GLY A CA 1
ATOM 568 C C . GLY A 1 72 ? 7.952 -5.375 -7.485 1.00 81.81 72 GLY A C 1
ATOM 569 O O . GLY A 1 72 ? 7.982 -6.033 -8.524 1.00 81.81 72 GLY A O 1
ATOM 570 N N . LEU A 1 73 ? 8.459 -4.138 -7.417 1.00 82.31 73 LEU A N 1
ATOM 571 C CA . LEU A 1 73 ? 9.159 -3.486 -8.526 1.00 82.31 73 LEU A CA 1
ATOM 572 C C . LEU A 1 73 ? 10.597 -3.976 -8.685 1.00 82.31 73 LEU A C 1
ATOM 574 O O . LEU A 1 73 ? 11.051 -4.104 -9.819 1.00 82.31 73 LEU A O 1
ATOM 578 N N . GLU A 1 74 ? 11.300 -4.246 -7.586 1.00 76.19 74 GLU A N 1
ATOM 579 C CA . GLU A 1 74 ? 12.715 -4.604 -7.610 1.00 76.19 74 GLU A CA 1
ATOM 580 C C . GLU A 1 74 ? 12.988 -5.915 -6.853 1.00 76.19 74 GLU A C 1
ATOM 582 O O . GLU A 1 74 ? 12.849 -5.963 -5.627 1.00 76.19 74 GLU A O 1
ATOM 587 N N . PRO A 1 75 ? 13.436 -6.973 -7.553 1.00 67.44 75 PRO A N 1
ATOM 588 C CA . PRO A 1 75 ? 13.787 -8.251 -6.943 1.00 67.44 75 PRO A CA 1
ATOM 589 C C . PRO A 1 75 ? 14.781 -8.155 -5.781 1.00 67.44 75 PRO A C 1
ATOM 591 O O . PRO A 1 75 ? 14.619 -8.881 -4.803 1.00 67.44 75 PRO A O 1
ATOM 594 N N . ASP A 1 76 ? 15.741 -7.233 -5.840 1.00 67.38 76 ASP A N 1
ATOM 595 C CA . ASP A 1 76 ? 16.759 -7.049 -4.795 1.00 67.38 76 ASP A CA 1
ATOM 596 C C . ASP A 1 76 ? 16.189 -6.435 -3.503 1.00 67.38 76 ASP A C 1
ATOM 598 O O . ASP A 1 76 ? 16.796 -6.523 -2.434 1.00 67.38 76 ASP A O 1
ATOM 602 N N . TYR A 1 77 ? 14.977 -5.869 -3.557 1.00 66.81 77 TYR A N 1
ATOM 603 C CA . TYR A 1 77 ? 14.265 -5.394 -2.370 1.00 66.81 77 TYR A CA 1
ATOM 604 C C . TYR A 1 77 ? 13.475 -6.510 -1.679 1.00 66.81 77 TYR A C 1
ATOM 606 O O . TYR A 1 77 ? 12.911 -6.270 -0.615 1.00 66.81 77 TYR A O 1
ATOM 614 N N . LYS A 1 78 ? 13.425 -7.737 -2.213 1.00 64.38 78 LYS A N 1
ATOM 615 C CA . LYS A 1 78 ? 12.669 -8.844 -1.593 1.00 64.38 78 LYS A CA 1
ATOM 616 C C . LYS A 1 78 ? 13.145 -9.189 -0.183 1.00 64.38 78 LYS A C 1
ATOM 618 O O . LYS A 1 78 ? 12.319 -9.516 0.665 1.00 64.38 78 LYS A O 1
ATOM 623 N N . ASP A 1 79 ? 14.434 -9.017 0.094 1.00 60.69 79 ASP A N 1
ATOM 624 C CA . ASP A 1 79 ? 15.013 -9.223 1.429 1.00 60.69 79 ASP A CA 1
ATOM 625 C C . ASP A 1 79 ? 14.665 -8.099 2.418 1.00 60.69 79 ASP A C 1
ATOM 627 O O . ASP A 1 79 ? 15.048 -8.139 3.590 1.00 60.69 79 ASP A O 1
ATOM 631 N N . ILE A 1 80 ? 13.961 -7.062 1.956 1.00 60.41 80 ILE A N 1
ATOM 632 C CA . ILE A 1 80 ? 13.621 -5.887 2.747 1.00 60.41 80 ILE A CA 1
ATOM 633 C C . ILE A 1 80 ? 12.289 -6.125 3.473 1.00 60.41 80 ILE A C 1
ATOM 635 O O . ILE A 1 80 ? 11.240 -5.589 3.113 1.00 60.41 80 ILE A O 1
ATOM 639 N N . GLY A 1 81 ? 12.325 -6.986 4.494 1.00 52.34 81 GLY A N 1
ATOM 640 C CA . GLY A 1 81 ? 11.160 -7.394 5.282 1.00 52.34 81 GLY A CA 1
ATOM 641 C C . GLY A 1 81 ? 10.661 -6.375 6.320 1.00 52.34 81 GLY A C 1
ATOM 642 O O . GLY A 1 81 ? 11.449 -5.735 7.012 1.00 52.34 81 GLY A O 1
ATOM 643 N N . GLY A 1 82 ? 9.325 -6.293 6.440 1.00 53.12 82 GLY A N 1
ATOM 644 C CA . GLY A 1 82 ? 8.494 -6.056 7.642 1.00 53.12 82 GLY A CA 1
ATOM 645 C C . GLY A 1 82 ? 8.622 -4.763 8.461 1.00 53.12 82 GLY A C 1
ATOM 646 O O . GLY A 1 82 ? 7.634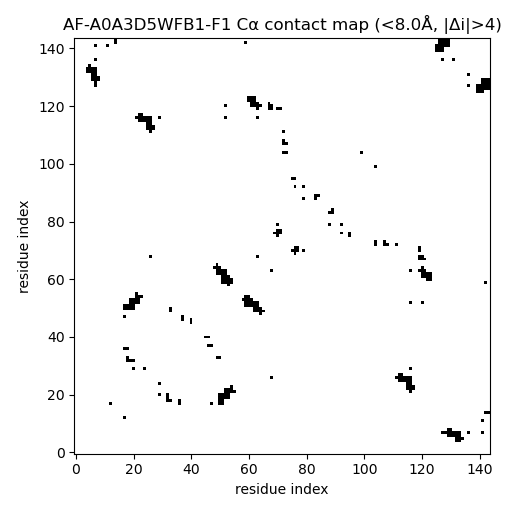 -4.315 9.037 1.00 53.12 82 GLY A O 1
ATOM 647 N N . SER A 1 83 ? 9.800 -4.151 8.536 1.00 51.94 83 SER A N 1
ATOM 648 C CA . SER A 1 83 ? 10.082 -3.036 9.435 1.00 51.94 83 SER A CA 1
ATOM 649 C C . SER A 1 83 ? 11.209 -2.171 8.863 1.00 51.94 83 SER A C 1
ATOM 651 O O . SER A 1 83 ? 12.392 -2.405 9.099 1.00 51.94 83 SER A O 1
ATOM 653 N N . TYR A 1 84 ? 10.835 -1.105 8.149 1.00 54.16 84 TYR A N 1
ATOM 654 C CA . TYR A 1 84 ? 11.727 -0.040 7.637 1.00 54.16 84 TYR A CA 1
ATOM 655 C C . TYR A 1 84 ? 12.425 0.765 8.749 1.00 54.16 84 TYR A C 1
ATOM 657 O O . TYR A 1 84 ? 13.068 1.791 8.509 1.00 54.16 84 TYR A O 1
ATOM 665 N N . ILE A 1 85 ? 12.257 0.327 9.994 1.00 53.03 85 ILE A N 1
ATOM 666 C CA . ILE A 1 85 ? 12.671 1.026 11.194 1.00 53.03 85 ILE A CA 1
ATOM 667 C C . ILE A 1 85 ? 14.133 0.693 11.532 1.00 53.03 85 ILE A C 1
ATOM 669 O O . ILE A 1 85 ? 14.797 1.527 12.154 1.00 53.03 85 ILE A O 1
ATOM 673 N N . SER A 1 86 ? 14.674 -0.447 11.070 1.00 62.97 86 SER A N 1
ATOM 674 C CA . SER A 1 86 ? 16.066 -0.810 11.358 1.00 62.97 86 SER A CA 1
ATOM 675 C C . SER A 1 86 ? 17.059 0.050 10.546 1.00 62.97 86 SER A C 1
ATOM 677 O O . SER A 1 86 ? 16.885 0.233 9.335 1.00 62.97 86 SER A O 1
ATOM 679 N N . PRO A 1 87 ? 18.117 0.597 11.178 1.00 67.94 87 PRO A N 1
ATOM 680 C CA . PRO A 1 87 ? 19.152 1.365 10.479 1.00 67.94 87 PRO A CA 1
ATOM 681 C C . PRO A 1 87 ? 19.836 0.577 9.357 1.00 67.94 87 PRO A C 1
ATOM 683 O O . PRO A 1 87 ? 20.103 1.131 8.293 1.00 67.94 87 PRO A O 1
ATOM 686 N N . LEU A 1 88 ? 20.046 -0.727 9.569 1.00 69.12 88 LEU A N 1
ATOM 687 C CA . LEU A 1 88 ? 20.625 -1.636 8.581 1.00 69.12 88 LEU A CA 1
ATOM 688 C C . LEU A 1 88 ? 19.765 -1.720 7.316 1.00 69.12 88 LEU A C 1
ATOM 690 O O . LEU A 1 88 ? 20.287 -1.668 6.206 1.00 69.12 88 LEU A O 1
ATOM 694 N N . MET A 1 89 ? 18.442 -1.795 7.478 1.00 64.81 89 MET A N 1
ATOM 695 C CA . MET A 1 89 ? 17.534 -1.862 6.339 1.00 64.81 89 MET A CA 1
ATOM 696 C C . MET A 1 89 ? 17.522 -0.560 5.540 1.00 64.81 89 MET A C 1
ATOM 698 O O . MET A 1 89 ? 17.514 -0.591 4.311 1.00 64.81 89 MET A O 1
ATOM 702 N N . ARG A 1 90 ? 17.564 0.591 6.224 1.00 67.06 90 ARG A N 1
ATOM 703 C CA . ARG A 1 90 ? 17.670 1.897 5.558 1.00 67.06 90 ARG A CA 1
ATOM 704 C C . ARG A 1 90 ? 18.969 2.027 4.767 1.00 67.06 90 ARG A C 1
ATOM 706 O O . ARG A 1 90 ? 18.923 2.492 3.634 1.00 67.06 90 ARG A O 1
ATOM 713 N N . ALA A 1 91 ? 20.090 1.585 5.335 1.00 72.25 91 ALA A N 1
ATOM 714 C CA . ALA A 1 91 ? 21.375 1.580 4.643 1.00 72.25 91 ALA A CA 1
ATOM 715 C C . ALA A 1 91 ? 21.346 0.670 3.404 1.00 72.25 91 ALA A C 1
ATOM 717 O O . ALA A 1 91 ? 21.704 1.121 2.321 1.00 72.25 91 ALA A O 1
ATOM 718 N N . LYS A 1 92 ? 20.822 -0.559 3.531 1.00 70.12 92 LYS A N 1
ATOM 719 C CA . LYS A 1 92 ? 20.662 -1.488 2.398 1.00 70.12 92 LYS A CA 1
ATOM 720 C C . LYS A 1 92 ? 19.746 -0.909 1.311 1.00 70.12 92 LYS A C 1
ATOM 722 O O . LYS A 1 92 ? 20.055 -1.016 0.134 1.00 70.12 92 LYS A O 1
ATOM 727 N N . MET A 1 93 ? 18.648 -0.240 1.678 1.00 69.81 93 MET A N 1
ATOM 728 C CA . MET A 1 93 ? 17.779 0.435 0.703 1.00 69.81 93 MET A CA 1
ATOM 729 C C . MET A 1 93 ? 18.477 1.580 -0.027 1.00 69.81 93 MET A C 1
ATOM 731 O O . MET A 1 93 ? 18.298 1.706 -1.237 1.00 69.81 93 MET A O 1
ATOM 735 N N . ALA A 1 94 ? 19.222 2.417 0.698 1.00 72.38 94 ALA A N 1
ATOM 736 C CA . ALA A 1 94 ? 19.965 3.524 0.108 1.00 72.38 94 ALA A CA 1
ATOM 737 C C . ALA A 1 94 ? 21.020 3.008 -0.879 1.00 72.38 94 ALA A C 1
ATOM 739 O O . ALA A 1 94 ? 21.101 3.516 -1.992 1.00 72.38 94 ALA A O 1
ATOM 740 N N . ASP A 1 95 ? 21.743 1.953 -0.500 1.00 74.88 95 ASP A N 1
ATOM 741 C CA . ASP A 1 95 ? 22.742 1.296 -1.342 1.00 74.88 95 ASP A CA 1
ATOM 742 C C . ASP A 1 95 ? 22.134 0.709 -2.626 1.00 74.88 95 ASP A C 1
ATOM 744 O O . ASP A 1 95 ? 22.641 0.927 -3.726 1.00 74.88 95 ASP A O 1
ATOM 748 N N . ILE A 1 96 ? 20.982 0.040 -2.532 1.00 71.31 96 ILE A N 1
ATOM 749 C CA . ILE A 1 96 ? 20.300 -0.466 -3.728 1.00 71.31 96 ILE A CA 1
ATOM 750 C C . ILE A 1 96 ? 19.834 0.699 -4.627 1.00 71.31 96 ILE A C 1
ATOM 752 O O . ILE A 1 96 ? 20.007 0.639 -5.845 1.00 71.31 96 ILE A O 1
ATOM 756 N N . MET A 1 97 ? 19.310 1.797 -4.058 1.00 70.19 97 MET A N 1
ATOM 757 C CA . MET A 1 97 ? 18.898 2.969 -4.851 1.00 70.19 97 MET A CA 1
ATOM 758 C C . MET A 1 97 ? 20.074 3.640 -5.568 1.00 70.19 97 MET A C 1
ATOM 760 O O . MET A 1 97 ? 19.881 4.162 -6.661 1.00 70.19 97 MET A O 1
ATOM 764 N N . THR A 1 98 ? 21.283 3.622 -4.998 1.00 74.75 98 THR A N 1
ATOM 765 C CA . THR A 1 98 ? 22.465 4.203 -5.656 1.00 74.75 98 THR A CA 1
ATOM 766 C C . THR A 1 98 ? 22.976 3.369 -6.829 1.00 74.75 98 THR A C 1
ATOM 768 O O . THR A 1 98 ? 23.616 3.916 -7.723 1.00 74.75 98 THR A O 1
ATOM 771 N N . HIS A 1 99 ? 22.690 2.065 -6.847 1.00 73.31 99 HIS A N 1
ATOM 772 C CA . HIS A 1 99 ? 23.203 1.137 -7.861 1.00 73.31 99 HIS A CA 1
ATOM 773 C C . HIS A 1 99 ? 22.191 0.790 -8.958 1.00 73.31 99 HIS A C 1
ATOM 775 O O . HIS A 1 99 ? 22.554 0.150 -9.945 1.00 73.31 99 HIS A O 1
ATOM 781 N N . ILE A 1 100 ? 20.937 1.227 -8.830 1.00 72.69 100 ILE A N 1
ATOM 782 C CA . ILE A 1 100 ? 19.919 1.053 -9.865 1.00 72.69 100 ILE A CA 1
ATOM 783 C C . ILE A 1 100 ? 19.924 2.262 -10.810 1.00 72.69 100 ILE A C 1
ATOM 785 O O . ILE A 1 100 ? 19.565 3.361 -10.390 1.00 72.69 100 ILE A O 1
ATOM 789 N N . PRO A 1 101 ? 20.226 2.086 -12.110 1.00 75.81 101 PRO A N 1
ATOM 790 C CA . PRO A 1 101 ? 20.066 3.163 -13.077 1.00 75.81 101 PRO A CA 1
ATOM 791 C C . PRO A 1 101 ? 18.591 3.564 -13.229 1.00 75.81 101 PRO A C 1
ATOM 793 O O . PRO A 1 101 ? 17.723 2.699 -13.392 1.00 75.81 101 PRO A O 1
ATOM 796 N N . ASP A 1 102 ? 18.317 4.872 -13.293 1.00 75.06 102 ASP A N 1
ATOM 797 C CA . ASP A 1 102 ? 16.964 5.438 -13.436 1.00 75.06 102 ASP A CA 1
ATOM 798 C C . ASP A 1 102 ? 16.166 4.811 -14.584 1.00 75.06 102 ASP A C 1
ATOM 800 O O . ASP A 1 102 ? 14.973 4.530 -14.458 1.00 75.06 102 ASP A O 1
ATOM 804 N N . LYS A 1 103 ? 16.825 4.551 -15.720 1.00 80.62 103 LYS A N 1
ATOM 805 C CA . LYS A 1 103 ? 16.186 3.943 -16.893 1.00 80.62 103 LYS A CA 1
ATOM 806 C C . LYS A 1 103 ? 15.618 2.559 -16.570 1.00 80.62 103 LYS A C 1
ATOM 808 O O . LYS A 1 103 ? 14.459 2.291 -16.883 1.00 80.62 103 LYS A O 1
ATOM 813 N N . THR A 1 104 ? 16.400 1.718 -15.900 1.00 81.19 104 THR A N 1
ATOM 814 C CA . THR A 1 104 ? 16.001 0.359 -15.521 1.00 81.19 104 THR A CA 1
ATOM 815 C C . THR A 1 104 ? 14.868 0.390 -14.494 1.00 81.19 104 THR A C 1
ATOM 817 O O . THR A 1 104 ? 13.900 -0.365 -14.602 1.00 81.19 104 THR A O 1
ATOM 820 N N . PHE A 1 105 ? 14.929 1.316 -13.531 1.00 79.88 105 PHE A N 1
ATOM 821 C CA . PHE A 1 105 ? 13.852 1.523 -12.563 1.00 79.88 105 PHE A CA 1
ATOM 822 C C . PHE A 1 105 ? 12.537 1.946 -13.235 1.00 79.88 105 PHE A C 1
ATOM 824 O O . PHE A 1 105 ? 11.472 1.393 -12.945 1.00 79.88 105 PHE A O 1
ATOM 831 N N . LEU A 1 106 ? 12.601 2.898 -14.171 1.00 81.94 106 LEU A N 1
ATOM 832 C CA . LEU A 1 106 ? 11.436 3.380 -14.912 1.00 81.94 106 LEU A CA 1
ATOM 833 C C . LEU A 1 106 ? 10.831 2.297 -15.810 1.00 81.94 106 LEU A C 1
ATOM 835 O O . LEU A 1 106 ? 9.606 2.203 -15.911 1.00 81.94 106 LEU A O 1
ATOM 839 N N . GLU A 1 107 ? 11.656 1.470 -16.448 1.00 87.56 107 GLU A N 1
ATOM 840 C CA . GLU A 1 107 ? 11.196 0.323 -17.236 1.00 87.56 107 GLU A CA 1
ATOM 841 C C . GLU A 1 107 ? 10.428 -0.679 -16.363 1.00 87.56 107 GLU A C 1
ATOM 843 O O . GLU A 1 107 ? 9.324 -1.091 -16.732 1.00 87.56 107 GLU A O 1
ATOM 848 N N . ARG A 1 108 ? 10.925 -0.984 -15.157 1.00 84.88 108 ARG A N 1
ATOM 849 C CA . ARG A 1 108 ? 10.220 -1.845 -14.192 1.00 84.88 108 ARG A CA 1
ATOM 850 C C . ARG A 1 108 ? 8.922 -1.224 -13.695 1.00 84.88 108 ARG A C 1
ATOM 852 O O . ARG A 1 108 ? 7.890 -1.893 -13.702 1.00 84.88 108 ARG A O 1
ATOM 859 N N . CYS A 1 109 ? 8.925 0.069 -13.368 1.00 85.94 109 CYS A N 1
ATOM 860 C CA . CYS A 1 109 ? 7.698 0.802 -13.050 1.00 85.94 109 CYS A CA 1
ATOM 861 C C . CYS A 1 109 ? 6.657 0.660 -14.169 1.00 85.94 109 CYS A C 1
ATOM 863 O O . CYS A 1 109 ? 5.494 0.354 -13.907 1.00 85.94 109 CYS A O 1
ATOM 865 N N . ARG A 1 110 ? 7.066 0.844 -15.431 1.00 87.94 110 ARG A N 1
ATOM 866 C CA . ARG A 1 110 ? 6.171 0.727 -16.593 1.00 87.94 110 ARG A CA 1
ATOM 867 C C . ARG A 1 110 ? 5.633 -0.687 -16.776 1.00 87.94 110 ARG A C 1
ATOM 869 O O . ARG A 1 110 ? 4.455 -0.823 -17.088 1.00 87.94 110 ARG A O 1
ATOM 876 N N . ALA A 1 111 ? 6.463 -1.706 -16.569 1.00 89.12 111 ALA A N 1
ATOM 877 C CA . ALA A 1 111 ? 6.071 -3.106 -16.710 1.00 89.12 111 ALA A CA 1
ATOM 878 C C . ALA A 1 111 ? 5.071 -3.561 -15.633 1.00 89.12 111 ALA A C 1
ATOM 880 O O . ALA A 1 111 ? 4.233 -4.425 -15.888 1.00 89.12 111 ALA A O 1
ATOM 881 N N . GLN A 1 112 ? 5.149 -2.980 -14.434 1.00 90.06 112 GLN A N 1
ATOM 882 C CA . GLN A 1 112 ? 4.360 -3.415 -13.280 1.00 90.06 112 GLN A CA 1
ATOM 883 C C . GLN A 1 112 ? 3.122 -2.544 -13.011 1.00 90.06 112 GLN A C 1
ATOM 885 O O . GLN A 1 112 ? 2.234 -2.962 -12.272 1.00 90.06 112 GLN A O 1
ATOM 890 N N . LYS A 1 113 ? 3.012 -1.351 -13.617 1.00 91.81 113 LYS A N 1
ATOM 891 C CA . LYS A 1 113 ? 1.935 -0.382 -13.320 1.00 91.81 113 LYS A CA 1
ATOM 892 C C . LYS A 1 113 ? 0.511 -0.936 -13.480 1.00 91.81 113 LYS A C 1
ATOM 894 O O . LYS A 1 113 ? -0.386 -0.474 -12.781 1.00 91.81 113 LYS A O 1
ATOM 899 N N . ASP A 1 114 ? 0.314 -1.893 -14.390 1.00 95.62 114 ASP A N 1
ATOM 900 C CA . ASP A 1 114 ? -0.995 -2.484 -14.704 1.00 95.62 114 ASP A CA 1
ATOM 901 C C . ASP A 1 114 ? -1.240 -3.818 -13.965 1.00 95.62 114 ASP A C 1
ATOM 903 O O . ASP A 1 114 ? -2.302 -4.425 -14.116 1.00 95.62 114 ASP A O 1
ATOM 907 N N . LYS A 1 115 ? -0.280 -4.286 -13.150 1.00 95.94 115 LYS A N 1
ATOM 908 C CA . LYS A 1 115 ? -0.478 -5.447 -12.269 1.00 95.94 115 LYS A CA 1
ATOM 909 C C . LYS A 1 115 ? -1.466 -5.140 -11.159 1.00 95.94 115 LYS A C 1
ATOM 911 O O . LYS A 1 115 ? -1.709 -3.977 -10.832 1.00 95.94 115 LYS A O 1
ATOM 916 N N . LYS A 1 116 ? -2.031 -6.200 -10.584 1.00 97.38 116 LYS A N 1
ATOM 917 C CA . LYS A 1 116 ? -3.080 -6.094 -9.578 1.00 97.38 116 LYS A CA 1
ATOM 918 C C . LYS A 1 116 ? -2.493 -5.856 -8.196 1.00 97.38 116 LYS A C 1
ATOM 920 O O . LYS A 1 116 ? -1.449 -6.401 -7.854 1.00 97.38 116 LYS A O 1
ATOM 925 N N . VAL A 1 117 ? -3.199 -5.078 -7.380 1.00 96.31 117 VAL A N 1
ATOM 926 C CA . VAL A 1 117 ? -2.820 -4.802 -5.987 1.00 96.31 117 VAL A CA 1
ATOM 927 C C . VAL A 1 117 ? -2.645 -6.091 -5.185 1.00 96.31 117 VAL A C 1
ATOM 929 O O . VAL A 1 117 ? -1.703 -6.186 -4.399 1.00 96.31 117 VAL A O 1
ATOM 932 N N . ARG A 1 118 ? -3.492 -7.102 -5.416 1.00 95.44 118 ARG A N 1
ATOM 933 C CA . ARG A 1 118 ? -3.388 -8.416 -4.759 1.00 95.44 118 ARG A CA 1
ATOM 934 C C . ARG A 1 118 ? -2.035 -9.113 -4.950 1.00 95.44 118 ARG A C 1
ATOM 936 O O . ARG A 1 118 ? -1.664 -9.915 -4.105 1.00 95.44 118 ARG A O 1
ATOM 943 N N . ASP A 1 119 ? -1.298 -8.785 -6.014 1.00 93.31 119 ASP A N 1
ATOM 944 C CA . ASP A 1 119 ? 0.010 -9.383 -6.311 1.00 93.31 119 ASP A CA 1
ATOM 945 C C . ASP A 1 119 ? 1.148 -8.736 -5.485 1.00 93.31 119 ASP A C 1
ATOM 947 O O . ASP A 1 119 ? 2.274 -9.228 -5.488 1.00 93.31 119 ASP A O 1
ATOM 951 N N . PHE A 1 120 ? 0.867 -7.621 -4.796 1.00 91.56 120 PHE A N 1
ATOM 952 C CA . PHE A 1 120 ? 1.846 -6.816 -4.051 1.00 91.56 120 PHE A CA 1
ATOM 953 C C . PHE A 1 120 ? 1.479 -6.652 -2.575 1.00 91.56 120 PHE A C 1
ATOM 955 O O . PHE A 1 120 ? 2.365 -6.482 -1.741 1.00 91.56 120 PHE A O 1
ATOM 962 N N . MET A 1 121 ? 0.185 -6.633 -2.246 1.00 91.12 121 MET A N 1
ATOM 963 C CA . MET A 1 121 ? -0.288 -6.308 -0.903 1.00 91.12 121 MET A CA 1
ATOM 964 C C . MET A 1 121 ? 0.235 -7.281 0.157 1.00 91.12 121 MET A C 1
ATOM 966 O O . MET A 1 121 ? 0.401 -8.475 -0.087 1.00 91.12 121 MET A O 1
ATOM 970 N N . THR A 1 122 ? 0.397 -6.780 1.379 1.00 87.62 122 THR A N 1
ATOM 971 C CA . THR A 1 122 ? 0.518 -7.661 2.540 1.00 87.62 122 THR A CA 1
ATOM 972 C C . THR A 1 122 ? -0.888 -8.074 2.968 1.00 87.62 122 THR A C 1
ATOM 974 O O . THR A 1 122 ? -1.704 -7.222 3.336 1.00 87.62 122 THR A O 1
ATOM 977 N N . THR A 1 123 ? -1.173 -9.375 2.943 1.00 84.12 123 THR A N 1
ATOM 978 C CA . THR A 1 123 ? -2.410 -9.931 3.501 1.00 84.12 123 THR A CA 1
ATOM 979 C C . THR A 1 123 ? -2.402 -9.745 5.010 1.00 84.12 123 THR A C 1
ATOM 981 O O . THR A 1 123 ? -1.444 -10.126 5.687 1.00 84.12 123 THR A O 1
ATOM 984 N N . VAL A 1 124 ? -3.452 -9.133 5.543 1.00 68.44 124 VAL A N 1
ATOM 985 C CA . VAL A 1 124 ? -3.566 -8.906 6.983 1.00 68.44 124 VAL A CA 1
ATOM 986 C C . VAL A 1 124 ? -4.243 -10.129 7.592 1.00 68.44 124 VAL A C 1
ATOM 988 O O . VAL A 1 124 ? -5.338 -10.489 7.179 1.00 68.44 124 VAL A O 1
ATOM 991 N N . ALA A 1 125 ? -3.587 -10.767 8.562 1.00 54.28 125 ALA A N 1
ATOM 992 C CA . ALA A 1 125 ? -4.151 -11.898 9.303 1.00 54.28 125 ALA A CA 1
ATOM 993 C C . ALA A 1 125 ? -4.775 -11.493 10.654 1.00 54.28 125 ALA A C 1
ATOM 995 O O . ALA A 1 125 ? -5.305 -12.352 11.349 1.00 54.28 125 ALA A O 1
ATOM 996 N N . LEU A 1 126 ? -4.686 -10.219 11.061 1.00 62.56 126 LEU A N 1
ATOM 997 C CA . LEU A 1 126 ? -5.016 -9.783 12.421 1.00 62.56 126 LEU A CA 1
ATOM 998 C C . LEU A 1 126 ? -5.904 -8.531 12.412 1.00 62.56 126 LEU A C 1
ATOM 1000 O O . LEU A 1 126 ? -5.538 -7.509 11.833 1.00 62.56 126 LEU A O 1
ATOM 1004 N N . SER A 1 127 ? -7.057 -8.637 13.068 1.00 67.31 127 SER A N 1
ATOM 1005 C CA . SER A 1 127 ? -7.945 -7.546 13.482 1.00 67.31 127 SER A CA 1
ATOM 1006 C C . SER A 1 127 ? -7.982 -7.502 15.013 1.00 67.31 127 SER A C 1
ATOM 1008 O O . SER A 1 127 ? -7.700 -8.506 15.663 1.00 67.31 127 SER A O 1
ATOM 1010 N N . VAL A 1 128 ? -8.308 -6.346 15.586 1.00 71.62 128 VAL A N 1
ATOM 1011 C CA . VAL A 1 128 ? -8.362 -6.107 17.039 1.00 71.62 128 VAL A CA 1
ATOM 1012 C C . VAL A 1 128 ? -9.717 -5.465 17.339 1.00 71.62 128 VAL A C 1
ATOM 1014 O O . VAL A 1 128 ? -10.185 -4.675 16.520 1.00 71.62 128 VAL A O 1
ATOM 1017 N N . ASP A 1 129 ? -10.357 -5.801 18.460 1.00 77.31 129 ASP A N 1
ATOM 1018 C CA . ASP A 1 129 ? -11.641 -5.190 18.831 1.00 77.31 129 ASP A CA 1
ATOM 1019 C C . ASP A 1 129 ? -11.414 -3.732 19.264 1.00 77.31 129 ASP A C 1
ATOM 1021 O O . ASP A 1 129 ? -10.514 -3.419 20.044 1.00 77.31 129 ASP A O 1
ATOM 1025 N N . VAL A 1 130 ? -12.234 -2.807 18.765 1.00 79.38 130 VAL A N 1
ATOM 1026 C CA . VAL A 1 130 ? -12.116 -1.371 19.075 1.00 79.38 130 VAL A CA 1
ATOM 1027 C C . VAL A 1 130 ? -12.342 -1.049 20.560 1.00 79.38 130 VAL A C 1
ATOM 1029 O O . VAL A 1 130 ? -11.878 -0.014 21.046 1.00 79.38 130 VAL A O 1
ATOM 1032 N N . ASN A 1 131 ? -13.046 -1.922 21.280 1.00 83.31 131 ASN A N 1
ATOM 1033 C CA . ASN A 1 131 ? -13.292 -1.837 22.716 1.00 83.31 131 ASN A CA 1
ATOM 1034 C C . ASN A 1 131 ? -12.259 -2.625 23.532 1.00 83.31 131 ASN A C 1
ATOM 1036 O O . ASN A 1 131 ? -12.337 -2.628 24.759 1.00 83.31 131 ASN A O 1
ATOM 1040 N N . GLU A 1 132 ? -11.278 -3.268 22.897 1.00 83.19 132 GLU A N 1
ATOM 1041 C CA . GLU A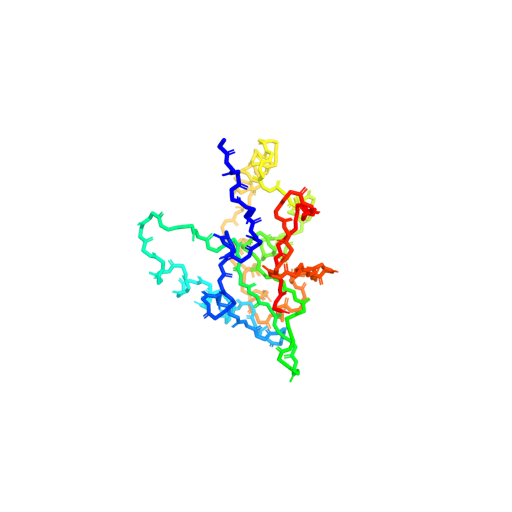 1 132 ? -10.179 -3.905 23.612 1.00 83.19 132 GLU A CA 1
ATOM 1042 C C . GLU A 1 132 ? -9.353 -2.850 24.359 1.00 83.19 132 GLU A C 1
ATOM 1044 O O . GLU A 1 132 ? -9.131 -1.731 23.884 1.00 83.19 132 GLU A O 1
ATOM 1049 N N . VAL A 1 133 ? -8.933 -3.190 25.574 1.00 82.25 133 VAL A N 1
ATOM 1050 C CA . VAL A 1 133 ? -8.134 -2.309 26.427 1.00 82.25 133 VAL A CA 1
ATOM 1051 C C . VAL A 1 133 ? -6.696 -2.310 25.919 1.00 82.25 133 VAL A C 1
ATOM 1053 O O . VAL A 1 133 ? -6.108 -3.371 25.713 1.00 82.25 133 VAL A O 1
ATOM 1056 N N . LEU A 1 134 ? -6.084 -1.134 25.768 1.00 73.56 134 LEU A N 1
ATOM 1057 C CA . LEU A 1 134 ? -4.729 -1.001 25.216 1.00 73.56 134 LEU A CA 1
ATOM 1058 C C . LEU A 1 134 ? -3.652 -1.749 26.009 1.00 73.56 134 LEU A C 1
ATOM 1060 O O . LEU A 1 134 ? -2.638 -2.130 25.436 1.00 73.56 134 LEU A O 1
ATOM 1064 N N . GLY A 1 135 ? -3.864 -1.972 27.307 1.00 66.88 135 GLY A N 1
ATOM 1065 C CA . GLY A 1 135 ? -2.969 -2.779 28.143 1.00 66.88 135 GLY A CA 1
ATOM 1066 C C . GLY A 1 135 ? -2.986 -4.279 27.822 1.00 66.88 135 GLY A C 1
ATOM 1067 O O . GLY A 1 135 ? -2.053 -4.983 28.198 1.00 66.88 135 GLY A O 1
ATOM 1068 N N . HIS A 1 136 ? -4.017 -4.756 27.122 1.00 58.94 136 HIS A N 1
ATOM 1069 C CA . HIS A 1 136 ? -4.188 -6.155 26.722 1.00 58.94 136 HIS A CA 1
ATOM 1070 C C . HIS A 1 136 ? -4.078 -6.365 25.210 1.00 58.94 136 HIS A C 1
ATOM 1072 O O . HIS A 1 136 ? -3.805 -7.488 24.795 1.00 58.94 136 HIS A O 1
ATOM 1078 N N . ALA A 1 137 ? -4.209 -5.298 24.414 1.00 47.53 137 ALA A N 1
ATOM 1079 C CA . ALA A 1 137 ? -4.048 -5.352 22.971 1.00 47.53 137 ALA A CA 1
ATOM 1080 C C . ALA A 1 137 ? -2.596 -5.732 22.611 1.00 47.53 137 ALA A C 1
ATOM 1082 O O . ALA A 1 137 ? -1.672 -4.941 22.844 1.00 47.53 137 ALA A O 1
ATOM 1083 N N . PRO A 1 138 ? -2.343 -6.918 22.027 1.00 45.50 138 PRO A N 1
ATOM 1084 C CA . PRO A 1 138 ? -1.030 -7.210 21.479 1.00 45.50 138 PRO A CA 1
ATOM 1085 C C . PRO A 1 138 ? -0.763 -6.227 20.331 1.00 45.50 138 PRO A C 1
ATOM 1087 O O . PRO A 1 138 ? -1.690 -5.866 19.614 1.00 45.50 138 PRO A O 1
ATOM 10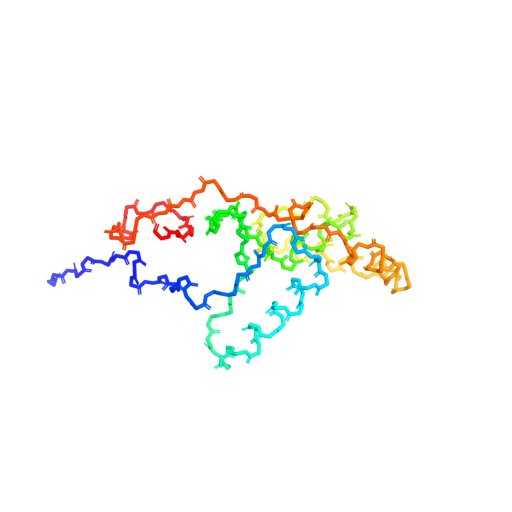90 N N . SER A 1 139 ? 0.486 -5.780 20.170 1.00 40.56 139 SER A N 1
ATOM 1091 C CA . SER A 1 139 ? 0.958 -4.751 19.224 1.00 40.56 139 SER A CA 1
ATOM 1092 C C . SER A 1 139 ? 0.521 -4.946 17.756 1.00 40.56 139 SER A C 1
ATOM 1094 O O . SER A 1 139 ? 1.350 -5.248 16.898 1.00 40.56 139 SER A O 1
ATOM 1096 N N . TYR A 1 140 ? -0.756 -4.763 17.423 1.00 41.50 140 TYR A N 1
ATOM 1097 C CA . TYR A 1 140 ? -1.307 -5.031 16.098 1.00 41.50 140 TYR A CA 1
ATOM 1098 C C . TYR A 1 140 ? -2.370 -3.994 15.713 1.00 41.50 140 TYR A C 1
ATOM 1100 O O . TYR A 1 140 ? -3.144 -3.510 16.533 1.00 41.50 140 TYR A O 1
ATOM 1108 N N . TYR A 1 141 ? -2.342 -3.604 14.435 1.00 44.50 141 TYR A N 1
ATOM 1109 C CA . TYR A 1 141 ? -3.215 -2.589 13.842 1.00 44.50 141 TYR A CA 1
ATOM 1110 C C . TYR A 1 141 ? -4.606 -3.177 13.529 1.00 44.50 141 TYR A C 1
ATOM 1112 O O . TYR A 1 141 ? -4.720 -4.316 13.090 1.00 44.50 141 TYR A O 1
ATOM 1120 N N . VAL A 1 142 ? -5.637 -2.362 13.754 1.00 38.78 142 VAL A N 1
ATOM 1121 C CA . VAL A 1 142 ? -7.047 -2.702 14.038 1.00 38.78 142 VAL A CA 1
ATOM 1122 C C . VAL A 1 142 ? -7.914 -2.735 12.766 1.00 38.78 142 VAL A C 1
ATOM 1124 O O . VAL A 1 142 ? -7.695 -1.917 11.872 1.00 38.78 142 VAL A O 1
ATOM 1127 N N . ASN A 1 143 ? -8.936 -3.603 12.707 1.00 35.47 143 ASN A N 1
ATOM 1128 C CA . ASN A 1 143 ? -10.053 -3.519 11.750 1.00 35.47 143 ASN A CA 1
ATOM 1129 C C . ASN A 1 143 ? -11.411 -3.667 12.471 1.00 35.47 143 ASN A C 1
ATOM 1131 O O . ASN A 1 143 ? -11.463 -4.332 13.497 1.00 35.47 143 ASN A O 1
ATOM 1135 N N . GLN A 1 144 ? -12.422 -3.014 11.876 1.00 36.44 144 GLN A N 1
ATOM 1136 C CA . GLN A 1 144 ? -13.825 -2.767 12.279 1.00 36.44 144 GLN A CA 1
ATOM 1137 C C . GLN A 1 144 ? -14.571 -3.841 13.073 1.00 36.44 144 GLN A C 1
ATOM 1139 O O . GLN A 1 144 ? -14.505 -5.021 12.670 1.00 36.44 144 GLN A O 1
#

Solvent-accessible surface area (backbone atoms only — not comparable to full-atom values): 8646 Å² total; per-residue (Å²): 131,87,76,80,84,54,32,38,58,80,75,56,80,60,69,92,77,51,50,73,43,50,35,81,35,28,42,51,57,50,52,52,50,50,50,55,51,56,70,70,50,59,91,91,56,88,72,73,82,49,32,42,22,20,50,98,83,70,45,78,52,26,35,40,29,69,68,34,51,48,32,70,56,33,77,85,39,59,83,69,62,99,54,85,79,43,68,68,53,48,51,52,50,52,54,51,59,74,72,52,56,66,67,62,54,51,52,35,50,65,74,46,33,76,40,43,34,63,83,41,38,51,70,59,91,62,67,40,62,54,79,38,44,53,94,73,53,68,100,67,70,70,48,138

Radius of gyration: 17.38 Å; Cα contacts (8 Å, |Δi|>4): 177; chains: 1; bounding box: 41×31×58 Å

Nearest PDB structures (foldseek):
  4esy-assembly1_B  TM=7.090E-01  e=3.112E-05  Sphaerobacter thermophilus DSM 20745
  3ddj-assembly1_A  TM=7.595E-01  e=6.549E-04  Saccharolobus solfataricus
  3fhm-assembly2_C  TM=7.155E-01  e=6.997E-04  Agrobacterium fabrum str. C58
  4noc-assembly1_B  TM=5.381E-01  e=8.536E-04  Kribbella flavida DSM 17836
  3fna-assembly3_B-2  TM=7.343E-01  e=1.378E-02  Escherichia coli CFT073

Mean predicted aligned error: 9.82 Å

Secondary structure (DSSP, 8-state):
------BGGGTSPPGGGS-EEETTSBHHHHHHHHHHHHHTSPTTSPPPSSEEEE-TTS-EEEEE-HHHHHHHH-GGGTT--S-TTSHHHHHHHHHHHHHS-HHHHHHHHHHHTTSBGGGTPEEP-----TTSBTTTS-S-----